Protein AF-A0A699UD21-F1 (afdb_monomer_lite)

Sequence (125 aa):
MKESKSYKTYLGYAPGTIPPKVARKFKKASPSKKDSMLVPADVEPVQKGKRVKRKEKVDVARGKGIDLLFEVALTEEAQMKEVRKKSLRDFYKSHPSGSGSVAEKPPSVEKITPPVTSKGTGDKP

Structure (mmCIF, N/CA/C/O backbone):
data_AF-A0A699UD21-F1
#
_entry.id   AF-A0A699UD21-F1
#
loop_
_atom_site.group_PDB
_atom_site.id
_atom_site.type_symbol
_atom_site.label_atom_id
_atom_site.label_alt_id
_atom_site.label_comp_id
_atom_site.label_asym_id
_atom_site.label_entity_id
_atom_site.label_seq_id
_atom_site.pdbx_PDB_ins_code
_atom_site.Cartn_x
_atom_site.Cartn_y
_atom_site.Cartn_z
_atom_site.occupancy
_atom_site.B_iso_or_equiv
_atom_site.auth_seq_id
_atom_site.auth_comp_id
_atom_site.auth_asym_id
_atom_site.auth_atom_id
_atom_site.pdbx_PDB_model_num
ATOM 1 N N . MET A 1 1 ? 33.208 -22.511 -6.554 1.00 69.81 1 MET A N 1
ATOM 2 C CA . MET A 1 1 ? 32.398 -21.955 -5.435 1.00 69.81 1 MET A CA 1
ATOM 3 C C . MET A 1 1 ? 30.982 -22.534 -5.313 1.00 69.81 1 MET A C 1
ATOM 5 O O . MET A 1 1 ? 30.517 -22.649 -4.188 1.00 69.81 1 MET A O 1
ATOM 9 N N . LYS A 1 2 ? 30.294 -22.927 -6.399 1.00 78.56 2 LYS A N 1
ATOM 10 C CA . LYS A 1 2 ? 28.885 -23.394 -6.369 1.00 78.56 2 LYS A CA 1
ATOM 11 C C . LYS A 1 2 ? 28.651 -24.799 -5.780 1.00 78.56 2 LYS A C 1
ATOM 13 O O . LYS A 1 2 ? 27.515 -25.233 -5.647 1.00 78.56 2 LYS A O 1
ATOM 18 N N . GLU A 1 3 ? 29.705 -25.520 -5.420 1.00 83.44 3 GLU A N 1
ATOM 19 C CA . GLU A 1 3 ? 29.598 -26.887 -4.889 1.00 83.44 3 GLU A CA 1
ATOM 20 C C . GLU A 1 3 ? 29.796 -26.965 -3.376 1.00 83.44 3 GLU A C 1
ATOM 22 O O . GLU A 1 3 ? 29.705 -28.047 -2.795 1.00 83.44 3 GLU A O 1
ATOM 27 N N . SER A 1 4 ? 30.034 -25.826 -2.720 1.00 91.50 4 SER A N 1
ATOM 28 C CA . SER A 1 4 ? 30.174 -25.801 -1.272 1.00 91.50 4 SER A CA 1
ATOM 29 C C . SER A 1 4 ? 28.879 -26.260 -0.597 1.00 91.50 4 SER A C 1
ATOM 31 O O . SER A 1 4 ? 27.761 -25.970 -1.036 1.00 91.50 4 SER A O 1
ATOM 33 N N . LYS A 1 5 ? 29.036 -26.984 0.515 1.00 89.06 5 LYS A N 1
ATOM 34 C CA . LYS A 1 5 ? 27.918 -27.489 1.321 1.00 89.06 5 LYS A CA 1
ATOM 35 C C . LYS A 1 5 ? 26.972 -26.364 1.748 1.00 89.06 5 LYS A C 1
ATOM 37 O O . LYS A 1 5 ? 25.760 -26.528 1.692 1.00 89.06 5 LYS A O 1
ATOM 42 N N . SER A 1 6 ? 27.524 -25.212 2.127 1.00 88.94 6 SER A N 1
ATOM 43 C CA . SER A 1 6 ? 26.750 -24.028 2.506 1.00 88.94 6 SER A CA 1
ATOM 44 C C . SER A 1 6 ? 25.904 -23.481 1.354 1.00 88.94 6 SER A C 1
ATOM 46 O O . SER A 1 6 ? 24.739 -23.156 1.571 1.00 88.94 6 SER A O 1
ATOM 48 N N . TYR A 1 7 ? 26.447 -23.430 0.134 1.00 90.19 7 TYR A N 1
ATOM 49 C CA . TYR A 1 7 ? 25.716 -22.947 -1.038 1.00 90.19 7 TYR A CA 1
ATOM 50 C C . TYR A 1 7 ? 24.555 -23.877 -1.412 1.00 90.19 7 TYR A C 1
ATOM 52 O O . TYR A 1 7 ? 23.443 -23.407 -1.647 1.00 90.19 7 TYR A O 1
ATOM 60 N N . LYS A 1 8 ? 24.767 -25.200 -1.367 1.00 89.38 8 LYS A N 1
ATOM 61 C CA . LYS A 1 8 ? 23.697 -26.186 -1.604 1.00 89.38 8 LYS A CA 1
ATOM 62 C C . LYS A 1 8 ? 22.576 -26.090 -0.559 1.00 89.38 8 LYS A C 1
ATOM 64 O O . LYS A 1 8 ? 21.406 -26.140 -0.924 1.00 89.38 8 LYS A O 1
ATOM 69 N N . THR A 1 9 ? 22.910 -25.881 0.718 1.00 89.00 9 THR A N 1
ATOM 70 C CA . THR A 1 9 ? 21.905 -25.675 1.776 1.00 89.00 9 THR A CA 1
ATOM 71 C C . THR A 1 9 ? 21.105 -24.388 1.572 1.00 89.00 9 THR A C 1
ATOM 73 O O . THR A 1 9 ? 19.892 -24.393 1.756 1.00 89.00 9 THR A O 1
ATOM 76 N N . TYR A 1 10 ? 21.758 -23.294 1.163 1.00 87.44 10 TYR A N 1
ATOM 77 C CA . TYR A 1 10 ? 21.075 -22.032 0.868 1.00 87.44 10 TYR A CA 1
ATOM 78 C C . TYR A 1 10 ? 20.022 -22.193 -0.237 1.00 87.44 10 TYR A C 1
ATOM 80 O O . TYR A 1 10 ? 18.885 -21.756 -0.068 1.00 87.44 10 TYR A O 1
ATOM 88 N N . LEU A 1 11 ? 20.369 -22.891 -1.325 1.00 90.19 11 LEU A N 1
ATOM 89 C CA . LEU A 1 11 ? 19.435 -23.165 -2.420 1.00 90.19 11 LEU A CA 1
ATOM 90 C C . LEU A 1 11 ? 18.224 -23.999 -1.979 1.00 90.19 11 LEU A C 1
ATOM 92 O O . LEU A 1 11 ? 17.137 -23.794 -2.504 1.00 90.19 11 LEU A O 1
ATOM 96 N N . GLY A 1 12 ? 18.382 -24.895 -1.001 1.00 89.62 12 GLY A N 1
ATOM 97 C CA . GLY A 1 12 ? 17.288 -25.724 -0.485 1.00 89.62 12 GLY A CA 1
ATOM 98 C C . GLY A 1 12 ? 16.274 -24.988 0.402 1.00 89.62 12 GLY A C 1
ATOM 99 O O . GLY A 1 12 ? 15.173 -25.509 0.604 1.00 89.62 12 GLY A O 1
ATOM 100 N N . TYR A 1 13 ? 16.592 -23.780 0.893 1.00 85.88 13 TYR A N 1
ATOM 101 C CA . TYR A 1 13 ? 15.646 -22.965 1.668 1.00 85.88 13 TYR A CA 1
ATOM 102 C C . TYR A 1 13 ? 14.554 -22.331 0.801 1.00 85.88 13 TYR A C 1
ATOM 104 O O . TYR A 1 13 ? 13.409 -22.271 1.240 1.00 85.88 13 TYR A O 1
ATOM 112 N N . ALA A 1 14 ? 14.874 -21.893 -0.423 1.00 80.25 14 ALA A N 1
ATOM 113 C CA . ALA A 1 14 ? 13.907 -21.260 -1.327 1.00 80.25 14 ALA A CA 1
ATOM 114 C C . ALA A 1 14 ? 12.706 -22.166 -1.685 1.00 80.25 14 ALA A C 1
ATOM 116 O O . ALA A 1 14 ? 11.574 -21.703 -1.563 1.00 80.25 14 ALA A O 1
ATOM 117 N N . PRO A 1 15 ? 12.897 -23.452 -2.050 1.00 87.56 15 PRO A N 1
ATOM 118 C CA . PRO A 1 15 ? 11.790 -24.379 -2.278 1.00 87.56 15 PRO A CA 1
ATOM 119 C C . PR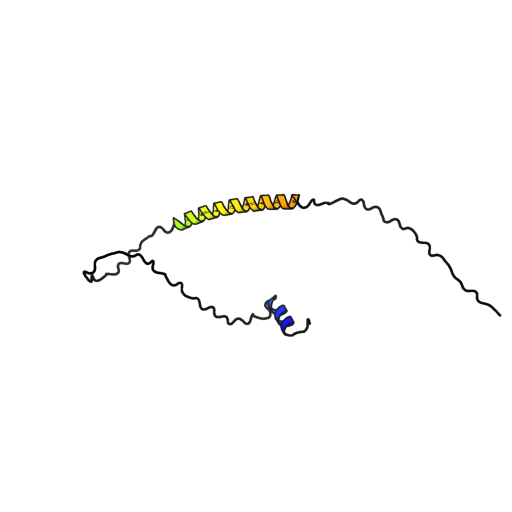O A 1 15 ? 11.235 -24.999 -0.982 1.00 87.56 15 PRO A C 1
ATOM 121 O O . PRO A 1 15 ? 10.367 -25.861 -1.049 1.00 87.56 15 PRO A O 1
ATOM 124 N N . GLY A 1 16 ? 11.755 -24.636 0.200 1.00 78.88 16 GLY A N 1
ATOM 125 C CA . GLY A 1 16 ? 11.317 -25.195 1.486 1.00 78.88 16 GLY A CA 1
ATOM 126 C C . GLY A 1 16 ? 11.726 -26.653 1.738 1.00 78.88 16 GLY A C 1
ATOM 127 O O . GLY A 1 16 ? 11.334 -27.229 2.749 1.00 78.88 16 GLY A O 1
ATOM 128 N N . THR A 1 17 ? 12.537 -27.250 0.856 1.00 81.50 17 THR A N 1
ATOM 129 C CA . THR A 1 17 ? 13.040 -28.634 0.988 1.00 81.50 17 THR A CA 1
ATOM 130 C C . THR A 1 17 ? 13.900 -28.843 2.233 1.00 81.50 17 THR A C 1
ATOM 132 O O . THR A 1 17 ? 13.955 -29.944 2.776 1.00 81.50 17 THR A O 1
ATOM 135 N N . ILE A 1 18 ? 14.565 -27.782 2.696 1.00 81.69 18 ILE A N 1
ATOM 136 C CA . ILE A 1 18 ? 15.361 -27.786 3.917 1.00 81.69 18 ILE A CA 1
ATOM 137 C C . ILE A 1 18 ? 14.642 -26.897 4.932 1.00 81.69 18 ILE A C 1
ATOM 139 O O . ILE A 1 18 ? 14.566 -25.683 4.721 1.00 81.69 18 ILE A O 1
ATOM 143 N N . PRO A 1 19 ? 14.120 -27.450 6.040 1.00 76.44 19 PRO A N 1
ATOM 144 C CA . PRO A 1 19 ? 13.493 -26.633 7.064 1.00 76.44 19 PRO A CA 1
ATOM 145 C C . PRO A 1 19 ? 14.543 -25.698 7.687 1.00 76.44 19 PRO A C 1
ATOM 147 O O . PRO A 1 19 ? 15.648 -26.146 8.022 1.00 76.44 19 PRO A O 1
ATOM 150 N N . PRO A 1 20 ? 14.238 -24.398 7.865 1.00 75.75 20 PRO A N 1
ATOM 151 C CA . PRO A 1 20 ? 15.149 -23.482 8.531 1.00 75.75 20 PRO A CA 1
ATOM 152 C C . PRO A 1 20 ? 15.413 -23.986 9.946 1.00 75.75 20 PRO A C 1
ATOM 154 O O . PRO A 1 20 ? 14.490 -24.275 10.710 1.00 75.75 20 PRO A O 1
ATOM 157 N N . LYS A 1 21 ? 16.695 -24.088 10.307 1.00 73.19 21 LYS A N 1
ATOM 158 C CA . LYS A 1 21 ? 17.131 -24.508 11.642 1.00 73.19 21 LYS A CA 1
ATOM 159 C C . LYS A 1 21 ? 16.859 -23.390 12.650 1.00 73.19 21 LYS A C 1
ATOM 161 O O . LYS A 1 21 ? 17.774 -22.727 13.124 1.00 73.19 21 LYS A O 1
ATOM 166 N N . VAL A 1 22 ? 15.590 -23.146 12.964 1.00 68.94 22 VAL A N 1
ATOM 167 C CA . VAL A 1 22 ? 15.169 -22.132 13.931 1.00 68.94 22 VAL A CA 1
ATOM 168 C C . VAL A 1 22 ? 14.380 -22.773 15.063 1.00 68.94 22 VAL A C 1
ATOM 170 O O . VAL A 1 22 ? 13.158 -22.758 15.107 1.00 68.94 22 VAL A O 1
ATOM 173 N N . ALA A 1 23 ? 15.101 -23.237 16.082 1.00 66.56 23 ALA A N 1
ATOM 174 C CA . ALA A 1 23 ? 14.557 -23.294 17.437 1.00 66.56 23 ALA A CA 1
ATOM 175 C C . ALA A 1 23 ? 14.688 -21.912 18.109 1.00 66.56 23 ALA A C 1
ATOM 177 O O . ALA A 1 23 ? 15.155 -21.801 19.238 1.00 66.56 23 ALA A O 1
ATOM 178 N N . ARG A 1 24 ? 14.313 -20.820 17.424 1.00 68.81 24 ARG A N 1
ATOM 179 C CA . ARG A 1 24 ? 14.303 -19.490 18.048 1.00 68.81 24 ARG A CA 1
ATOM 180 C C . ARG A 1 24 ? 12.988 -19.328 18.797 1.00 68.81 24 ARG A C 1
ATOM 182 O O . ARG A 1 24 ? 11.995 -18.840 18.269 1.00 68.81 24 ARG A O 1
ATOM 189 N N . LYS A 1 25 ? 12.984 -19.780 20.050 1.00 68.94 25 LYS A N 1
ATOM 190 C CA . LYS A 1 25 ? 11.904 -19.523 21.004 1.00 68.94 25 LYS A CA 1
ATOM 191 C C . LYS A 1 25 ? 11.902 -18.018 21.294 1.00 68.94 25 LYS A C 1
ATOM 193 O O . LYS A 1 25 ? 12.641 -17.550 22.154 1.00 68.94 25 LYS A O 1
ATOM 198 N N . PHE A 1 26 ? 11.111 -17.243 20.557 1.00 64.50 26 PHE A N 1
ATOM 199 C CA . PHE A 1 26 ? 10.852 -15.854 20.920 1.00 64.50 26 PHE A CA 1
ATOM 200 C C . PHE A 1 26 ? 10.131 -15.855 22.271 1.00 64.50 26 PHE A C 1
ATOM 202 O O . PHE A 1 26 ? 8.958 -16.217 22.363 1.00 64.50 26 PHE A O 1
ATOM 209 N N . LYS A 1 27 ? 10.844 -15.499 23.342 1.00 73.62 27 LYS A N 1
ATOM 210 C CA . LYS A 1 27 ? 10.211 -15.184 24.620 1.00 73.62 27 LYS A CA 1
ATOM 211 C C . LYS A 1 27 ? 9.405 -13.910 24.394 1.00 73.62 27 LYS A C 1
ATOM 213 O O . LYS A 1 27 ? 9.971 -12.844 24.174 1.00 73.62 27 LYS A O 1
ATOM 218 N N . LYS A 1 28 ? 8.079 -14.032 24.383 1.00 68.56 28 LYS A N 1
ATOM 219 C CA . LYS A 1 28 ? 7.183 -12.877 24.366 1.00 68.56 28 LYS A CA 1
ATOM 220 C C . LYS A 1 28 ? 7.353 -12.182 25.717 1.00 68.56 28 LYS A C 1
ATOM 222 O O . LYS A 1 28 ? 6.928 -12.726 26.732 1.00 68.56 28 LYS A O 1
ATOM 227 N N . ALA A 1 29 ? 8.029 -11.036 25.746 1.00 71.06 29 ALA A N 1
ATOM 228 C CA . ALA A 1 29 ? 7.991 -10.178 26.919 1.00 71.06 29 ALA A CA 1
ATOM 229 C C . ALA A 1 29 ? 6.552 -9.664 27.059 1.00 71.06 29 ALA A C 1
ATOM 231 O O . ALA A 1 29 ? 5.975 -9.139 26.104 1.00 71.06 29 ALA A O 1
ATOM 232 N N . SER A 1 30 ? 5.946 -9.893 28.220 1.00 66.62 30 SER A N 1
ATOM 233 C CA . SER A 1 30 ? 4.634 -9.349 28.559 1.00 66.62 30 SER A CA 1
ATOM 234 C C . SER A 1 30 ? 4.704 -7.819 28.542 1.00 66.62 30 SER A C 1
ATOM 236 O O . SER A 1 30 ? 5.656 -7.276 29.107 1.00 66.62 30 SER A O 1
ATOM 238 N N . PRO A 1 31 ? 3.731 -7.110 27.944 1.00 60.09 31 PRO A N 1
ATOM 239 C CA . PRO A 1 31 ? 3.699 -5.657 28.016 1.00 60.09 31 PRO A CA 1
ATOM 240 C C . PRO A 1 31 ? 3.507 -5.263 29.482 1.00 60.09 31 PRO A C 1
ATOM 242 O O . PRO A 1 31 ? 2.452 -5.510 30.070 1.00 60.09 31 PRO A O 1
ATOM 245 N N . SER A 1 32 ? 4.551 -4.711 30.099 1.00 63.84 32 SER A N 1
ATOM 246 C CA . SER A 1 32 ? 4.440 -4.122 31.424 1.00 63.84 32 SER A CA 1
ATOM 247 C C . SER A 1 32 ? 3.532 -2.901 31.310 1.00 63.84 32 SER A C 1
ATOM 249 O O . SER A 1 32 ? 3.790 -1.973 30.543 1.00 63.84 32 SER A O 1
ATOM 251 N N . LYS A 1 33 ? 2.419 -2.923 32.045 1.00 57.91 33 LYS A N 1
ATOM 252 C CA . LYS A 1 33 ? 1.592 -1.735 32.234 1.00 57.91 33 LYS A CA 1
ATOM 253 C C . LYS A 1 33 ? 2.442 -0.752 33.028 1.00 57.91 33 LYS A C 1
ATOM 255 O O . LYS A 1 33 ? 2.718 -0.994 34.198 1.00 57.91 33 LYS A O 1
ATOM 260 N N . LYS A 1 34 ? 2.917 0.309 32.381 1.00 57.62 34 LYS A N 1
ATOM 261 C CA . LYS A 1 34 ? 3.415 1.470 33.111 1.00 57.62 34 LYS A CA 1
ATOM 262 C C . LYS A 1 34 ? 2.184 2.136 33.709 1.00 57.62 34 LYS A C 1
ATOM 264 O O . LYS A 1 34 ? 1.402 2.735 32.975 1.00 57.62 34 LYS A O 1
ATOM 269 N N . ASP A 1 35 ? 1.991 1.937 35.010 1.00 46.41 35 ASP A N 1
ATOM 270 C CA . ASP A 1 35 ? 1.125 2.788 35.811 1.00 46.41 35 ASP A CA 1
ATOM 271 C C . ASP A 1 35 ? 1.576 4.228 35.581 1.00 46.41 35 ASP A C 1
ATOM 273 O O . ASP A 1 35 ? 2.735 4.590 35.797 1.00 46.41 35 ASP A O 1
ATOM 277 N N . SER A 1 36 ? 0.660 5.031 35.053 1.00 48.56 36 SER A N 1
ATOM 278 C CA . SER A 1 36 ? 0.794 6.474 35.020 1.00 48.56 36 SER A CA 1
ATOM 279 C C . SER A 1 36 ? 1.003 6.947 36.454 1.00 48.56 36 SER A C 1
ATOM 281 O O . SER A 1 36 ? 0.084 6.856 37.269 1.00 48.56 36 SER A O 1
ATOM 283 N N . MET A 1 37 ? 2.199 7.447 36.760 1.00 44.72 37 MET A N 1
ATOM 284 C CA . MET A 1 37 ? 2.411 8.286 37.931 1.00 44.72 37 MET A CA 1
ATOM 285 C C . MET A 1 37 ? 1.554 9.542 37.769 1.00 44.72 37 MET A C 1
ATOM 287 O O . MET A 1 37 ? 1.966 10.516 37.147 1.00 44.72 37 MET A O 1
ATOM 291 N N . LEU A 1 38 ? 0.336 9.493 38.298 1.00 44.06 38 LEU A N 1
ATOM 292 C CA . LEU A 1 38 ? -0.358 10.682 38.751 1.00 44.06 38 LEU A CA 1
ATOM 293 C C . LEU A 1 38 ? 0.036 10.865 40.211 1.00 44.06 38 LEU A C 1
ATOM 295 O O . LEU A 1 38 ? -0.194 9.980 41.029 1.00 44.06 38 LEU A O 1
ATOM 299 N N . VAL A 1 39 ? 0.666 11.997 40.499 1.00 43.72 39 VAL A N 1
ATOM 300 C CA . VAL A 1 39 ? 0.785 12.556 41.845 1.00 43.72 39 VAL A CA 1
ATOM 301 C C . VAL A 1 39 ? -0.595 13.086 42.239 1.00 43.72 39 VAL A C 1
ATOM 303 O O . VAL A 1 39 ? -1.152 13.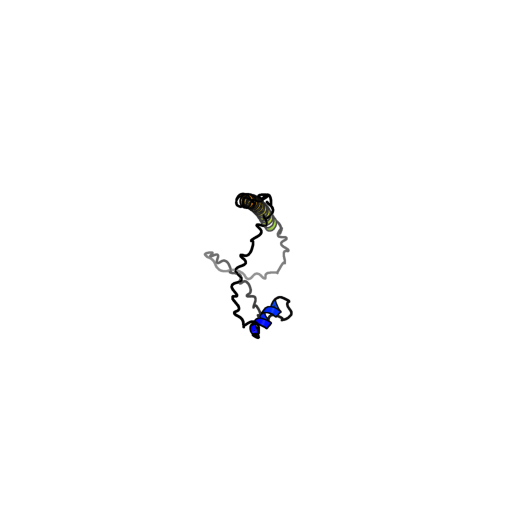892 41.492 1.00 43.72 39 VAL A O 1
ATOM 306 N N . PRO A 1 40 ? -1.129 12.704 43.408 1.00 36.97 40 PRO A N 1
ATOM 307 C CA . PRO A 1 40 ? -1.995 13.597 44.158 1.00 36.97 40 PRO A CA 1
ATOM 308 C C . PRO A 1 40 ? -1.405 13.828 45.548 1.00 36.97 40 PRO A C 1
ATOM 310 O O . PRO A 1 40 ? -1.078 12.894 46.280 1.00 36.97 40 PRO A O 1
ATOM 313 N N . ALA A 1 41 ? -1.263 15.104 45.880 1.00 43.56 41 ALA A N 1
ATOM 314 C CA . ALA A 1 41 ? -1.005 15.554 47.228 1.00 43.56 41 ALA A CA 1
ATOM 315 C C . ALA A 1 41 ? -2.158 15.152 48.168 1.00 43.56 41 ALA A C 1
ATOM 317 O O . ALA A 1 41 ? -3.327 15.325 47.828 1.00 43.56 41 ALA A O 1
ATOM 318 N N . ASP A 1 42 ? -1.740 14.699 49.348 1.00 42.62 42 ASP A N 1
ATOM 319 C CA . ASP A 1 42 ? -2.393 14.784 50.655 1.00 42.62 42 ASP A CA 1
ATOM 320 C C . ASP A 1 42 ? -3.595 13.879 51.020 1.00 42.62 42 ASP A C 1
ATOM 322 O O . ASP A 1 42 ? -4.564 13.710 50.284 1.00 42.62 42 ASP A O 1
ATOM 326 N N . VAL A 1 43 ? -3.513 13.408 52.273 1.00 39.28 43 VAL A N 1
ATOM 327 C CA . VAL A 1 43 ? -4.506 12.749 53.148 1.00 39.28 43 VAL A CA 1
ATOM 328 C C . VAL A 1 43 ? -4.717 11.215 53.048 1.00 39.28 43 VAL A C 1
ATOM 330 O O . VAL A 1 43 ? -5.544 10.691 52.305 1.00 39.28 43 VAL A O 1
ATOM 333 N N . GLU A 1 44 ? -4.019 10.490 53.932 1.00 44.38 44 GLU A N 1
ATOM 334 C CA . GLU A 1 44 ? -4.340 9.144 54.468 1.00 44.38 44 GLU A CA 1
ATOM 335 C C . GLU A 1 44 ? -5.363 9.240 55.650 1.00 44.38 44 GLU A C 1
ATOM 337 O O . GLU A 1 44 ? -5.544 10.334 56.182 1.00 44.38 44 GLU A O 1
ATOM 342 N N . PRO A 1 45 ? -5.898 8.149 56.262 1.00 52.69 45 PRO A N 1
ATOM 343 C CA . PRO A 1 45 ? -6.456 6.892 55.727 1.00 52.69 45 PRO A CA 1
ATOM 344 C C . PRO A 1 45 ? -7.704 6.404 56.530 1.00 52.69 45 PRO A C 1
ATOM 346 O O . PRO A 1 45 ? -7.594 6.167 57.730 1.00 52.69 45 PRO A O 1
ATOM 349 N N . VAL A 1 46 ? -8.887 6.121 55.952 1.00 42.62 46 VAL A N 1
ATOM 350 C CA . VAL A 1 46 ? -9.982 5.502 56.753 1.00 42.62 46 VAL A CA 1
ATOM 351 C C . VAL A 1 46 ? -10.841 4.479 55.986 1.00 42.62 46 VAL A C 1
ATOM 353 O O . VAL A 1 46 ? -11.420 4.755 54.943 1.00 42.62 46 VAL A O 1
ATOM 356 N N . GLN A 1 47 ? -10.965 3.309 56.632 1.00 46.81 47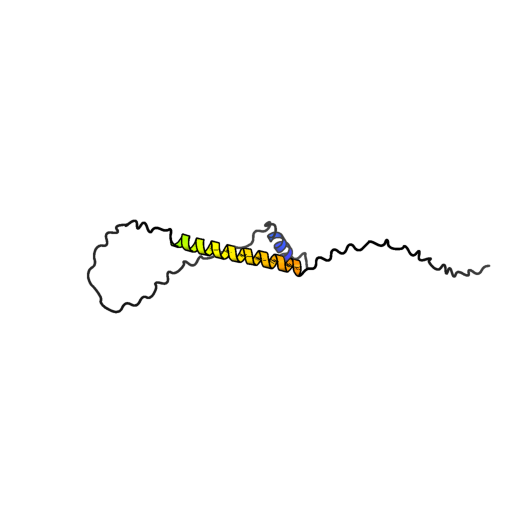 GLN A N 1
ATOM 357 C CA . GLN A 1 47 ? -11.988 2.253 56.539 1.00 46.81 47 GLN A CA 1
ATOM 358 C C . GLN A 1 47 ? -11.897 1.171 55.443 1.00 46.81 47 GLN A C 1
ATOM 360 O O . GLN A 1 47 ? -12.317 1.295 54.294 1.00 46.81 47 GLN A O 1
ATOM 365 N N . LYS A 1 48 ? -11.456 -0.007 55.913 1.00 50.94 48 LYS A N 1
ATOM 366 C CA . LYS A 1 48 ? -11.585 -1.327 55.286 1.00 50.94 48 LYS A CA 1
ATOM 367 C C . LYS A 1 48 ? -13.065 -1.715 55.126 1.00 50.94 48 LYS A C 1
ATOM 369 O O . LYS A 1 48 ? -13.634 -2.388 55.980 1.00 50.94 48 LYS A O 1
ATOM 374 N N . GLY A 1 49 ? -13.682 -1.340 54.010 1.00 47.31 49 GLY A N 1
ATOM 375 C CA . GLY A 1 49 ? -14.958 -1.908 53.571 1.00 47.31 49 GLY A CA 1
ATOM 376 C C . GLY A 1 49 ? -14.741 -3.216 52.804 1.00 47.31 49 GLY A C 1
ATOM 377 O O . GLY A 1 49 ? -13.994 -3.247 51.824 1.00 47.31 49 GLY A O 1
ATOM 378 N N . LYS A 1 50 ? -15.400 -4.308 53.216 1.00 57.34 50 LYS A N 1
ATOM 379 C CA . LYS A 1 50 ? -15.511 -5.550 52.427 1.00 57.34 50 LYS A CA 1
ATOM 380 C C . LYS A 1 50 ? -16.066 -5.212 51.034 1.00 57.34 50 LYS A C 1
ATOM 382 O O . LYS A 1 50 ? -17.263 -4.986 50.877 1.00 57.34 50 LYS A O 1
ATOM 387 N N . ARG A 1 51 ? -15.210 -5.195 50.006 1.00 55.72 51 ARG A N 1
ATOM 388 C CA . ARG A 1 51 ? -15.626 -5.056 48.601 1.00 55.72 51 ARG A CA 1
ATOM 389 C C . ARG A 1 51 ? -16.329 -6.337 48.151 1.00 55.72 51 ARG A C 1
ATOM 391 O O . ARG A 1 51 ? -15.687 -7.297 47.732 1.00 55.72 51 ARG A O 1
ATOM 398 N N . VAL A 1 52 ? -17.660 -6.343 48.208 1.00 56.94 52 VAL A N 1
ATOM 399 C CA . VAL A 1 52 ? -18.475 -7.281 47.428 1.00 56.94 52 VAL A CA 1
ATOM 400 C C . VAL A 1 52 ? -18.200 -6.987 45.956 1.00 56.94 52 VAL A C 1
ATOM 402 O O . VAL A 1 52 ? -18.518 -5.912 45.451 1.00 56.94 52 VAL A O 1
ATOM 405 N N . LYS A 1 53 ? -17.558 -7.936 45.272 1.00 59.97 53 LYS A N 1
ATOM 406 C CA . LYS A 1 53 ? -17.212 -7.861 43.851 1.00 59.97 53 LYS A CA 1
ATOM 407 C C . LYS A 1 53 ? -18.484 -8.003 43.013 1.00 59.97 53 LYS A C 1
ATOM 409 O O . LYS A 1 53 ? -18.741 -9.055 42.436 1.00 59.97 53 LYS A O 1
ATOM 414 N N . ARG A 1 54 ? -19.300 -6.949 42.956 1.00 59.66 54 ARG A N 1
ATOM 415 C CA . ARG A 1 54 ? -20.342 -6.838 41.935 1.00 59.66 54 ARG A CA 1
ATOM 416 C C . ARG A 1 54 ? -19.626 -6.674 40.600 1.00 59.66 54 ARG A C 1
ATOM 418 O O . ARG A 1 54 ? -18.937 -5.684 40.375 1.00 59.66 54 ARG A O 1
ATOM 425 N N . LYS A 1 55 ? -19.727 -7.688 39.738 1.00 62.03 55 LYS A N 1
ATOM 426 C CA . LYS A 1 55 ? -19.386 -7.540 38.324 1.00 62.03 55 LYS A CA 1
ATOM 427 C C . LYS A 1 55 ? -20.503 -6.734 37.682 1.00 62.03 55 LYS A C 1
ATOM 429 O O . LYS A 1 55 ? -21.443 -7.297 37.131 1.00 62.03 55 LYS A O 1
ATOM 434 N N . GLU A 1 56 ? -20.413 -5.421 37.817 1.00 60.19 56 GLU A N 1
ATOM 435 C CA . GLU A 1 56 ? -21.142 -4.522 36.943 1.00 60.19 56 GLU A CA 1
ATOM 436 C C . GLU A 1 56 ? -20.630 -4.780 35.527 1.00 60.19 56 GLU A C 1
ATOM 438 O O . GLU A 1 56 ? -19.437 -4.647 35.234 1.00 60.19 56 GLU A O 1
ATOM 443 N N . LYS A 1 57 ? -21.516 -5.292 34.673 1.00 60.94 57 LYS A N 1
ATOM 444 C CA . LYS A 1 57 ? -21.247 -5.426 33.249 1.00 60.94 57 LYS A CA 1
ATOM 445 C C . LYS A 1 57 ? -21.323 -4.006 32.711 1.00 60.94 57 LYS A C 1
ATOM 447 O O . LYS A 1 57 ? -22.402 -3.545 32.363 1.00 60.94 57 LYS A O 1
ATOM 452 N N . VAL A 1 58 ? -20.203 -3.290 32.746 1.00 55.62 58 VAL A N 1
ATOM 453 C CA . VAL A 1 58 ? -20.116 -2.009 32.056 1.00 55.62 58 VAL A CA 1
ATOM 454 C C . VAL A 1 58 ? -20.207 -2.337 30.573 1.00 55.62 58 VAL A C 1
ATOM 456 O O . VAL A 1 58 ? -19.239 -2.800 29.968 1.00 55.62 58 VAL A O 1
ATOM 459 N N . ASP A 1 59 ? -21.396 -2.149 30.012 1.00 61.97 59 ASP A N 1
ATOM 460 C CA . ASP A 1 59 ? -21.603 -2.058 28.576 1.00 61.97 59 ASP A CA 1
ATOM 461 C C . ASP A 1 59 ? -20.995 -0.727 28.126 1.00 61.97 59 ASP A C 1
ATOM 463 O O . ASP A 1 59 ? -21.663 0.287 27.929 1.00 61.97 59 ASP A O 1
ATOM 467 N N . VAL A 1 60 ? -19.659 -0.681 28.099 1.00 59.03 60 VAL A N 1
ATOM 468 C CA . VAL A 1 60 ? -18.951 0.392 27.417 1.00 59.03 60 VAL A CA 1
ATOM 469 C C . VAL A 1 60 ? -19.335 0.225 25.962 1.00 59.03 60 VAL A C 1
ATOM 471 O O . VAL A 1 60 ? -18.908 -0.744 25.338 1.00 59.03 60 VAL A O 1
ATOM 474 N N . ALA A 1 61 ? -20.122 1.163 25.438 1.00 61.72 61 ALA A N 1
ATOM 475 C CA . ALA A 1 61 ? -20.378 1.329 24.016 1.00 61.72 61 ALA A CA 1
ATOM 476 C C . ALA A 1 61 ? -19.036 1.380 23.258 1.00 61.72 61 ALA A C 1
ATOM 478 O O . ALA A 1 61 ? -18.421 2.429 23.061 1.00 61.72 61 ALA A O 1
ATOM 479 N N . ARG A 1 62 ? -18.551 0.197 22.883 1.00 61.25 62 ARG A N 1
ATOM 480 C CA . ARG A 1 62 ? -17.246 -0.121 22.293 1.00 61.25 62 ARG A CA 1
ATOM 481 C C . ARG A 1 62 ? -17.245 0.221 20.796 1.00 61.25 62 ARG A C 1
ATOM 483 O O . ARG A 1 62 ? -16.844 -0.596 19.981 1.00 61.25 62 ARG A O 1
ATOM 490 N N . GLY A 1 63 ? -17.773 1.385 20.423 1.00 66.44 63 GLY A N 1
ATOM 491 C CA . GLY A 1 63 ? -17.942 1.788 19.018 1.00 66.44 63 GLY A CA 1
ATOM 492 C C . GLY A 1 63 ? -17.056 2.965 18.625 1.00 66.44 63 GLY A C 1
ATOM 493 O O . GLY A 1 63 ? -16.282 2.884 17.680 1.00 66.44 63 GLY A O 1
ATOM 494 N N . LYS A 1 64 ? -17.057 4.016 19.451 1.00 75.81 64 LYS A N 1
ATOM 495 C CA . LYS A 1 64 ? -16.563 5.348 19.058 1.00 75.81 64 LYS A CA 1
ATOM 496 C C . LYS A 1 64 ? -15.090 5.395 18.642 1.00 75.81 64 LYS A C 1
ATOM 498 O O . LYS A 1 64 ? -14.717 6.169 17.772 1.00 75.81 64 LYS A O 1
ATOM 503 N N . GLY A 1 65 ? -14.238 4.580 19.265 1.00 78.00 65 GLY A N 1
ATOM 504 C CA . GLY A 1 65 ? -12.813 4.542 18.918 1.00 78.00 65 GLY A CA 1
ATOM 505 C C . GLY A 1 65 ? -12.537 3.905 17.555 1.00 78.00 65 GLY A C 1
ATOM 506 O O . GLY A 1 65 ? -11.558 4.256 16.910 1.00 78.00 65 GLY A O 1
ATOM 507 N N . ILE A 1 66 ? -13.393 2.979 17.115 1.00 83.88 66 ILE A N 1
ATOM 508 C CA . ILE A 1 66 ? -13.247 2.292 15.827 1.00 83.88 66 ILE A CA 1
ATOM 509 C C . ILE A 1 66 ? -13.753 3.203 14.706 1.00 83.88 66 ILE A C 1
ATOM 511 O O . ILE A 1 66 ? -13.104 3.290 13.670 1.00 83.88 66 ILE A O 1
ATOM 515 N N . ASP A 1 67 ? -14.839 3.938 14.952 1.00 84.94 67 ASP A N 1
ATOM 516 C CA . ASP A 1 67 ? -15.413 4.885 13.991 1.00 84.94 67 ASP A CA 1
ATOM 517 C C . ASP A 1 67 ? -14.415 6.001 13.635 1.00 84.94 67 ASP A C 1
ATOM 519 O O . ASP A 1 67 ? -14.175 6.270 12.461 1.00 84.94 67 ASP A O 1
ATOM 523 N N . LEU A 1 68 ? -13.736 6.576 14.638 1.00 89.25 68 LEU A N 1
ATOM 524 C CA . LEU A 1 68 ? -12.696 7.589 14.412 1.00 89.25 68 LEU A CA 1
ATOM 525 C C . LEU A 1 68 ? -11.490 7.034 13.635 1.00 89.25 68 LEU A C 1
ATOM 527 O O . LEU A 1 68 ? -10.939 7.717 12.776 1.00 89.25 68 LEU A O 1
ATOM 531 N N . LEU A 1 69 ? -11.074 5.791 13.909 1.00 90.88 69 LEU A N 1
ATOM 532 C CA . LEU A 1 69 ? -9.996 5.140 13.152 1.00 90.88 69 LEU A CA 1
ATOM 533 C C . LEU A 1 69 ? -10.411 4.854 11.704 1.00 90.88 69 LEU A C 1
ATOM 535 O O . LEU A 1 69 ? -9.579 4.941 10.803 1.00 90.88 69 LEU A O 1
ATOM 539 N N . PHE A 1 70 ? -11.684 4.528 11.478 1.00 89.88 70 PHE A N 1
ATOM 540 C CA . PHE A 1 70 ? -12.230 4.276 10.151 1.00 89.88 70 PHE A CA 1
ATOM 541 C C . PHE A 1 70 ? -12.281 5.555 9.304 1.00 89.88 70 PHE A C 1
ATOM 543 O O . PHE A 1 70 ? -11.837 5.531 8.158 1.00 89.88 70 PHE A O 1
ATOM 550 N N . GLU A 1 71 ? -12.718 6.689 9.862 1.00 89.12 71 GLU A N 1
ATOM 551 C CA . GLU A 1 71 ? -12.687 7.976 9.147 1.00 89.12 71 GLU A CA 1
ATOM 552 C C . GLU A 1 71 ? -11.261 8.411 8.770 1.00 89.12 71 GLU A C 1
ATOM 554 O O . GLU A 1 71 ? -11.015 8.865 7.647 1.00 89.12 71 GLU A O 1
ATOM 559 N N . VAL A 1 72 ? -10.291 8.217 9.669 1.00 93.19 72 VAL A N 1
ATOM 560 C CA . VAL A 1 72 ? -8.876 8.506 9.378 1.00 93.19 72 VAL A CA 1
ATOM 561 C C . VAL A 1 72 ? -8.344 7.586 8.273 1.00 93.19 72 VAL A C 1
ATOM 563 O O . VAL A 1 72 ? -7.700 8.059 7.339 1.00 93.19 72 VAL A O 1
ATOM 566 N N . ALA A 1 73 ? -8.667 6.291 8.315 1.00 92.06 73 ALA A N 1
ATOM 567 C CA . ALA A 1 73 ? -8.229 5.342 7.292 1.00 92.06 73 ALA A CA 1
ATOM 568 C C . ALA A 1 73 ? -8.797 5.669 5.897 1.00 92.06 73 ALA A C 1
ATOM 570 O O . ALA A 1 73 ? -8.066 5.617 4.906 1.00 92.06 73 ALA A O 1
ATOM 571 N N . LEU A 1 74 ? -10.076 6.056 5.809 1.00 91.75 74 LEU A N 1
ATOM 572 C CA . LEU A 1 74 ? -10.714 6.431 4.541 1.00 91.75 74 LEU A CA 1
ATOM 573 C C . LEU A 1 74 ? -10.077 7.675 3.908 1.00 91.75 74 LEU A C 1
ATOM 575 O O . LEU A 1 74 ? -9.916 7.746 2.686 1.00 91.75 74 LEU A O 1
ATOM 579 N N . THR A 1 75 ? -9.708 8.660 4.729 1.00 92.81 75 THR A N 1
ATOM 580 C CA . THR A 1 75 ? -9.091 9.901 4.242 1.00 92.81 75 THR A CA 1
ATOM 581 C C . THR A 1 75 ? -7.642 9.686 3.799 1.00 92.81 75 THR A C 1
ATOM 583 O O . THR A 1 75 ? -7.252 10.181 2.738 1.00 92.81 75 THR A O 1
ATOM 586 N N . GLU A 1 76 ? -6.862 8.890 4.534 1.00 89.50 76 GLU A N 1
ATOM 587 C CA . GLU A 1 76 ? -5.492 8.520 4.159 1.00 89.50 76 GLU A CA 1
ATOM 588 C C . GLU A 1 76 ? -5.453 7.714 2.846 1.00 89.50 76 GLU A C 1
ATOM 590 O O . GLU A 1 76 ? -4.646 8.000 1.954 1.00 89.50 76 GLU A O 1
ATOM 595 N N . GLU A 1 77 ? -6.364 6.750 2.667 1.00 90.56 77 GLU A N 1
ATOM 596 C CA . GLU A 1 77 ? -6.433 5.946 1.442 1.00 90.56 77 GLU A CA 1
ATOM 597 C C . GLU A 1 77 ? -6.723 6.809 0.203 1.00 90.56 77 GLU A C 1
ATOM 599 O O . GLU A 1 77 ? -6.083 6.639 -0.845 1.00 90.56 77 GLU A O 1
ATOM 604 N N . ALA A 1 78 ? -7.650 7.767 0.317 1.00 93.50 78 ALA A N 1
ATOM 605 C CA . ALA A 1 78 ? -7.998 8.678 -0.770 1.00 93.50 78 ALA A CA 1
ATOM 606 C C . ALA A 1 78 ? -6.794 9.528 -1.211 1.00 93.50 78 ALA A C 1
ATOM 608 O O . ALA A 1 78 ? -6.490 9.587 -2.410 1.00 93.50 78 ALA A O 1
ATOM 609 N N . GLN A 1 79 ? -6.059 10.106 -0.253 1.00 94.56 79 GLN A N 1
ATOM 610 C CA . GLN A 1 79 ? -4.850 10.887 -0.536 1.00 94.56 79 GLN A CA 1
ATOM 611 C C . GLN A 1 79 ? -3.775 10.031 -1.214 1.00 94.56 79 GLN A C 1
ATOM 613 O O . GLN A 1 79 ? -3.215 10.411 -2.245 1.00 94.56 79 GLN A O 1
ATOM 618 N N . MET A 1 80 ? -3.522 8.828 -0.694 1.00 92.31 80 MET A N 1
ATOM 619 C CA . MET A 1 80 ? -2.522 7.916 -1.254 1.00 92.31 80 MET A CA 1
ATOM 620 C C . MET A 1 80 ? -2.878 7.461 -2.674 1.00 92.31 80 MET A C 1
ATOM 622 O O . MET A 1 80 ? -2.000 7.330 -3.533 1.00 92.31 80 MET A O 1
ATOM 626 N N . LYS A 1 81 ? -4.165 7.250 -2.965 1.00 94.94 81 LYS A N 1
ATOM 627 C CA . LYS A 1 81 ? -4.651 6.888 -4.304 1.00 94.94 81 LYS A CA 1
ATOM 628 C C . LYS A 1 81 ? -4.438 8.015 -5.309 1.00 94.94 81 LYS A C 1
ATOM 630 O O . LYS A 1 81 ? -4.027 7.750 -6.442 1.00 94.94 81 LYS A O 1
ATOM 635 N N . GLU A 1 82 ? -4.679 9.258 -4.910 1.00 94.44 82 GLU A N 1
ATOM 636 C CA . GLU A 1 82 ? -4.407 10.422 -5.751 1.00 94.44 82 GLU A CA 1
ATOM 637 C C . GLU A 1 82 ? -2.903 10.585 -6.010 1.00 94.44 82 GLU A C 1
ATOM 639 O O . GLU A 1 82 ? -2.487 10.743 -7.163 1.00 94.44 82 GLU A O 1
ATOM 644 N N . VAL A 1 83 ? -2.077 10.438 -4.966 1.00 96.12 83 VAL A N 1
ATOM 645 C CA . VAL A 1 83 ? -0.612 10.507 -5.064 1.00 96.12 83 VAL A CA 1
ATOM 646 C C . VAL A 1 83 ? -0.048 9.444 -6.012 1.00 96.12 83 VAL A C 1
ATOM 648 O O . VAL A 1 83 ? 0.816 9.739 -6.839 1.00 96.12 83 VAL A O 1
ATOM 651 N N . ARG A 1 84 ? -0.570 8.215 -5.959 1.00 95.62 84 ARG A N 1
ATOM 652 C CA . ARG A 1 84 ? -0.174 7.144 -6.886 1.00 95.62 84 ARG A CA 1
ATOM 653 C C . ARG A 1 84 ? -0.586 7.447 -8.326 1.00 95.62 84 ARG A C 1
ATOM 655 O O . ARG A 1 84 ? 0.213 7.251 -9.236 1.00 95.62 84 ARG A O 1
ATOM 662 N N . LYS A 1 85 ? -1.802 7.961 -8.553 1.00 95.38 85 LYS A N 1
ATOM 663 C CA . LYS A 1 85 ? -2.284 8.317 -9.901 1.00 95.38 85 LYS A CA 1
ATOM 664 C C . LYS A 1 85 ? -1.475 9.449 -10.534 1.00 95.38 85 LYS A C 1
ATOM 666 O O . LYS A 1 85 ? -1.179 9.375 -11.724 1.00 95.38 85 LYS A O 1
ATOM 671 N N . LYS A 1 86 ? -1.125 10.496 -9.774 1.00 95.31 86 LYS A N 1
ATOM 672 C CA . LYS A 1 86 ? -0.261 11.575 -10.288 1.00 95.31 86 LYS A CA 1
ATOM 673 C C . LYS A 1 86 ? 1.139 11.049 -10.614 1.00 95.31 86 LYS A C 1
ATOM 675 O O . LYS A 1 86 ? 1.574 11.214 -11.745 1.00 95.31 86 LYS A O 1
ATOM 680 N N . SER A 1 87 ? 1.743 10.285 -9.702 1.00 93.50 87 SER A N 1
ATOM 681 C CA . SER A 1 87 ? 3.076 9.703 -9.893 1.00 93.50 87 SER A CA 1
ATOM 682 C C . SER A 1 87 ? 3.144 8.787 -11.116 1.00 93.50 87 SER A C 1
ATOM 684 O O . SER A 1 87 ? 4.094 8.871 -11.887 1.00 93.50 87 SER A O 1
ATOM 686 N N . LEU A 1 88 ? 2.117 7.962 -11.342 1.00 93.88 88 LEU A N 1
ATOM 687 C CA . LEU A 1 88 ? 2.052 7.097 -12.518 1.00 93.88 88 LEU A CA 1
ATOM 688 C C . LEU A 1 88 ? 2.010 7.909 -13.821 1.00 93.88 88 LEU A C 1
ATOM 690 O O . LEU A 1 88 ? 2.714 7.588 -14.773 1.00 93.88 88 LEU A O 1
ATOM 694 N N . ARG A 1 89 ? 1.210 8.980 -13.869 1.00 91.19 89 ARG A N 1
AT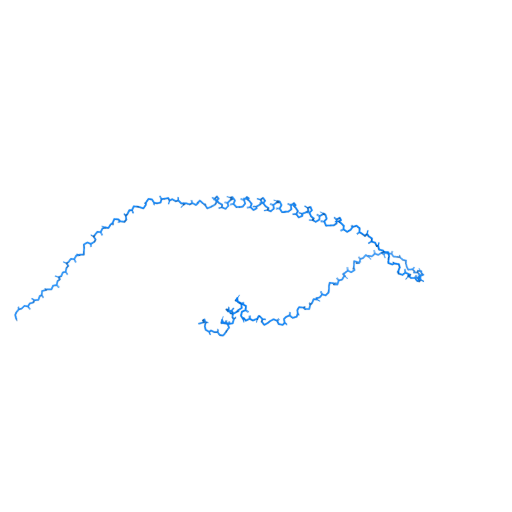OM 695 C CA . ARG A 1 89 ? 1.156 9.867 -15.042 1.00 91.19 89 ARG A CA 1
ATOM 696 C C . ARG A 1 89 ? 2.492 10.556 -15.296 1.00 91.19 89 ARG A C 1
ATOM 698 O O . ARG A 1 89 ? 2.886 10.677 -16.451 1.00 91.19 89 ARG A O 1
ATOM 705 N N . ASP A 1 90 ? 3.177 10.985 -14.243 1.00 90.50 90 ASP A N 1
ATOM 706 C CA . ASP A 1 90 ? 4.481 11.636 -14.360 1.00 90.50 90 ASP A CA 1
ATOM 707 C C . ASP A 1 90 ? 5.549 10.654 -14.863 1.00 90.50 90 ASP A C 1
ATOM 709 O O . ASP A 1 90 ? 6.323 11.003 -15.750 1.00 90.50 90 ASP A O 1
ATOM 713 N N . PHE A 1 91 ? 5.513 9.399 -14.402 1.00 90.56 91 PHE A N 1
ATOM 714 C CA . PHE A 1 91 ? 6.369 8.319 -14.905 1.00 90.56 91 PHE A CA 1
ATOM 715 C C . PHE A 1 91 ? 6.186 8.072 -16.413 1.00 90.56 91 PHE A C 1
ATOM 717 O O . PHE A 1 91 ? 7.157 7.941 -17.156 1.00 90.56 91 PHE A O 1
ATOM 724 N N . TYR A 1 92 ? 4.943 8.064 -16.903 1.00 84.06 92 TYR A N 1
ATOM 725 C CA . TYR A 1 92 ? 4.681 7.921 -18.341 1.00 84.06 92 TYR A CA 1
ATOM 726 C C . TYR A 1 92 ? 5.125 9.133 -19.172 1.00 84.06 92 TYR A C 1
ATOM 728 O O . TYR A 1 92 ? 5.386 8.982 -20.361 1.00 84.06 92 TYR A O 1
ATOM 736 N N . LYS A 1 93 ? 5.232 10.327 -18.576 1.00 86.00 93 LYS A N 1
ATOM 737 C CA . LYS A 1 93 ? 5.777 11.517 -19.251 1.00 86.00 93 LYS A CA 1
ATOM 738 C C . LYS A 1 93 ? 7.304 11.545 -19.243 1.00 86.00 93 LYS A C 1
ATOM 740 O O . LYS A 1 93 ? 7.899 12.031 -20.199 1.00 86.00 93 LYS A O 1
ATOM 745 N N . SER A 1 94 ? 7.940 11.051 -18.178 1.00 86.25 94 SER A N 1
ATOM 746 C CA . SER A 1 94 ? 9.403 11.052 -18.046 1.00 86.25 94 SER A CA 1
ATOM 747 C C . SER A 1 94 ? 10.087 10.073 -18.993 1.00 86.25 94 SER A C 1
ATOM 749 O O . SER A 1 94 ? 11.248 10.265 -19.343 1.00 86.25 94 SER A O 1
ATOM 751 N N . HIS A 1 95 ? 9.376 9.032 -19.417 1.00 80.94 95 HIS A N 1
ATOM 752 C CA . HIS A 1 95 ? 9.831 8.125 -20.456 1.00 80.94 95 HIS A CA 1
ATOM 753 C C . HIS A 1 95 ? 9.089 8.454 -21.751 1.00 80.94 95 HIS A C 1
ATOM 755 O O . HIS A 1 95 ? 8.008 7.901 -21.965 1.00 80.94 95 HIS A O 1
ATOM 761 N N . PRO A 1 96 ? 9.633 9.318 -22.635 1.00 72.94 96 PRO A N 1
ATOM 762 C CA . PRO A 1 96 ? 9.153 9.367 -24.005 1.00 72.94 96 PRO A CA 1
ATOM 763 C C . PRO A 1 96 ? 9.360 7.963 -24.569 1.00 72.94 96 PRO A C 1
ATOM 765 O O . PRO A 1 96 ? 10.486 7.550 -24.844 1.00 72.94 96 PRO A O 1
ATOM 768 N N . SER A 1 97 ? 8.282 7.181 -24.631 1.00 71.12 97 SER A N 1
ATOM 769 C CA . SER A 1 97 ? 8.309 5.840 -25.194 1.00 71.12 97 SER A CA 1
ATOM 770 C C . SER A 1 97 ? 8.501 6.014 -26.695 1.00 71.12 97 SER A C 1
ATOM 772 O O . SER A 1 97 ? 7.552 6.150 -27.463 1.00 71.12 97 SER A O 1
ATOM 774 N N . GLY A 1 98 ? 9.767 6.147 -27.087 1.00 63.38 98 GLY A N 1
ATOM 775 C CA . GLY A 1 98 ? 10.218 6.309 -28.455 1.00 63.38 98 GLY A CA 1
ATOM 776 C C . GLY A 1 98 ? 10.072 4.993 -29.196 1.00 63.38 98 GLY A C 1
ATOM 777 O O . GLY A 1 98 ? 11.061 4.342 -29.509 1.00 63.38 98 GLY A O 1
ATOM 778 N N . SER A 1 99 ? 8.835 4.591 -29.475 1.00 65.06 99 SER A N 1
ATOM 779 C CA . SER A 1 99 ? 8.559 3.623 -30.528 1.00 65.06 99 SER A CA 1
ATOM 780 C C . SER A 1 99 ? 8.597 4.378 -31.854 1.00 65.06 99 SER A C 1
ATOM 782 O O . SER A 1 99 ? 7.578 4.756 -32.424 1.00 65.06 99 SER A O 1
ATOM 784 N N . GLY A 1 100 ? 9.811 4.695 -32.302 1.00 57.16 100 GLY A N 1
ATOM 785 C CA . GLY A 1 100 ? 10.034 5.082 -33.685 1.00 57.16 100 GLY A CA 1
ATOM 786 C C . GLY A 1 100 ? 9.939 3.823 -34.530 1.00 57.16 100 GLY A C 1
ATOM 787 O O . GLY A 1 100 ? 10.738 2.905 -34.350 1.00 57.16 100 GLY A O 1
ATOM 788 N N . SER A 1 101 ? 8.974 3.763 -35.446 1.00 58.88 101 SER A N 1
ATOM 789 C CA . SER A 1 101 ? 9.025 2.817 -36.555 1.00 58.88 101 SER A CA 1
ATOM 790 C C . SER A 1 101 ? 10.255 3.168 -37.392 1.00 58.88 101 SER A C 1
ATOM 792 O O . SER A 1 101 ? 10.199 4.025 -38.276 1.00 58.88 101 SER A O 1
ATOM 794 N N . VAL A 1 102 ? 11.395 2.558 -37.078 1.00 54.78 102 VAL A N 1
ATOM 795 C CA . VAL A 1 102 ? 12.524 2.534 -38.001 1.00 54.78 102 VAL A CA 1
ATOM 796 C C . VAL A 1 102 ? 12.013 1.752 -39.198 1.00 54.78 102 VAL A C 1
ATOM 798 O O . VAL A 1 102 ? 11.803 0.546 -39.102 1.00 54.78 102 VAL A O 1
ATOM 801 N N . ALA A 1 103 ? 11.726 2.454 -40.295 1.00 57.50 103 ALA A N 1
ATOM 802 C CA . ALA A 1 103 ? 11.549 1.818 -41.584 1.00 57.50 103 ALA A CA 1
ATOM 803 C C . ALA A 1 103 ? 12.790 0.948 -41.803 1.00 57.50 103 ALA A C 1
ATOM 805 O O . ALA A 1 103 ? 13.901 1.463 -41.947 1.00 57.50 103 ALA A O 1
ATOM 806 N N . GLU A 1 104 ? 12.597 -0.364 -41.717 1.00 60.16 104 GLU A N 1
ATOM 807 C CA . GLU A 1 104 ? 13.613 -1.373 -41.948 1.00 60.16 104 GLU A CA 1
ATOM 808 C C . GLU A 1 104 ? 14.033 -1.245 -43.413 1.00 60.16 104 GLU A C 1
ATOM 810 O O . GLU A 1 104 ? 13.424 -1.805 -44.323 1.00 60.16 104 GLU A O 1
ATOM 815 N N . LYS A 1 105 ? 15.042 -0.411 -43.671 1.00 66.75 105 LYS A N 1
ATOM 816 C CA . LYS A 1 105 ? 15.728 -0.444 -44.953 1.00 66.75 105 LYS A CA 1
ATOM 817 C C . LYS A 1 105 ? 16.414 -1.810 -45.011 1.00 66.75 105 LYS A C 1
ATOM 819 O O . LYS A 1 105 ? 17.201 -2.103 -44.107 1.00 66.75 105 LYS A O 1
ATOM 824 N N . PRO A 1 106 ? 16.130 -2.646 -46.024 1.00 60.44 106 PRO A N 1
ATOM 825 C CA . PRO A 1 106 ? 16.750 -3.956 -46.118 1.00 60.44 106 PRO A CA 1
ATOM 826 C C . PRO A 1 106 ? 18.273 -3.780 -46.163 1.00 60.44 106 PRO A C 1
ATOM 828 O O . PRO A 1 106 ? 18.750 -2.858 -46.839 1.00 60.44 106 PRO A O 1
ATOM 831 N N . PRO A 1 107 ? 19.048 -4.618 -45.453 1.00 55.72 107 PRO A N 1
ATOM 832 C CA . PRO A 1 107 ? 20.498 -4.562 -45.525 1.00 55.72 107 PRO A CA 1
ATOM 833 C C . PRO A 1 107 ? 20.905 -4.804 -46.980 1.00 55.72 107 PRO A C 1
ATOM 835 O O . PRO A 1 107 ? 20.667 -5.875 -47.540 1.00 55.72 107 PRO A O 1
ATOM 838 N N . SER A 1 108 ? 21.476 -3.784 -47.623 1.00 60.28 108 SER A N 1
ATOM 839 C CA . SER A 1 108 ? 22.054 -3.940 -48.949 1.00 60.28 108 SER A CA 1
ATOM 840 C C . SER A 1 108 ? 23.222 -4.909 -48.834 1.00 60.28 108 SER A C 1
ATOM 842 O O . SER A 1 108 ? 24.232 -4.606 -48.201 1.00 60.28 108 SER A O 1
ATOM 844 N N . VAL A 1 109 ? 23.066 -6.088 -49.429 1.00 56.91 109 VAL A N 1
ATOM 845 C CA . VAL A 1 109 ? 24.139 -7.063 -49.603 1.00 56.91 109 VAL A CA 1
ATOM 846 C C . VAL A 1 109 ? 25.140 -6.469 -50.594 1.00 56.91 109 VAL A C 1
ATOM 848 O O . VAL A 1 109 ? 25.039 -6.680 -51.802 1.00 56.91 109 VAL A O 1
ATOM 851 N N . GLU A 1 110 ? 26.102 -5.695 -50.100 1.00 59.41 110 GLU A N 1
ATOM 852 C CA . GLU A 1 110 ? 27.315 -5.415 -50.860 1.00 59.41 110 GLU A CA 1
ATOM 853 C C . GLU A 1 110 ? 28.086 -6.733 -50.969 1.00 59.41 110 GLU A C 1
ATOM 855 O O . GLU A 1 110 ? 28.666 -7.233 -50.005 1.00 59.41 110 GLU A O 1
ATOM 860 N N . LYS A 1 111 ? 28.020 -7.350 -52.154 1.00 60.44 111 LYS A N 1
ATOM 861 C CA . LYS A 1 111 ? 28.865 -8.485 -52.530 1.00 60.44 111 LYS A CA 1
ATOM 862 C C . LYS A 1 111 ? 30.322 -8.039 -52.440 1.00 60.44 111 LYS A C 1
ATOM 864 O O . LYS A 1 111 ? 30.851 -7.433 -53.367 1.00 60.44 111 LYS A O 1
ATOM 869 N N . ILE A 1 112 ? 30.970 -8.362 -51.328 1.00 57.59 112 ILE A N 1
ATOM 870 C CA . ILE A 1 112 ? 32.420 -8.276 -51.202 1.00 57.59 112 ILE A CA 1
ATOM 871 C C . ILE A 1 112 ? 32.997 -9.357 -52.121 1.00 57.59 112 ILE A C 1
ATOM 873 O O . ILE A 1 112 ? 32.978 -10.543 -51.798 1.00 57.59 112 ILE A O 1
ATOM 877 N N . THR A 1 113 ? 33.467 -8.952 -53.299 1.00 66.88 113 THR A N 1
ATOM 878 C CA . THR A 1 113 ? 34.315 -9.781 -54.160 1.00 66.88 113 THR A CA 1
ATOM 879 C C . THR A 1 113 ? 35.633 -10.029 -53.421 1.00 66.88 113 THR A C 1
ATOM 881 O O . THR A 1 113 ? 36.339 -9.057 -53.145 1.00 66.88 113 THR A O 1
ATOM 884 N N . PRO A 1 114 ? 36.014 -11.272 -53.076 1.00 56.62 114 PRO A N 1
ATOM 885 C CA . PRO A 1 114 ? 37.339 -11.504 -52.525 1.00 56.62 114 PRO A CA 1
ATOM 886 C C . PRO A 1 114 ? 38.392 -11.323 -53.636 1.00 56.62 114 PRO A C 1
ATOM 888 O O . PRO A 1 114 ? 38.210 -11.847 -54.740 1.00 56.62 114 PRO A O 1
ATOM 891 N N . PRO A 1 115 ? 39.496 -10.597 -53.384 1.00 53.91 115 PRO A N 1
ATOM 892 C CA . PRO A 1 115 ? 40.584 -10.476 -54.343 1.00 53.91 115 PRO A CA 1
ATOM 893 C C . PRO A 1 115 ? 41.273 -11.836 -54.504 1.00 53.91 115 PRO A C 1
ATOM 895 O O . PRO A 1 115 ? 41.844 -12.382 -53.560 1.00 53.91 115 PRO A O 1
ATOM 898 N N . VAL A 1 116 ? 41.216 -12.397 -55.712 1.00 51.06 116 VAL A N 1
ATOM 899 C CA . VAL A 1 116 ? 41.942 -13.621 -56.059 1.00 51.06 116 VAL A CA 1
ATOM 900 C C . VAL A 1 116 ? 43.402 -13.252 -56.307 1.00 51.06 116 VAL A C 1
ATOM 902 O O . VAL A 1 116 ? 43.795 -12.929 -57.424 1.00 51.06 116 VAL A O 1
ATOM 905 N N . THR A 1 117 ? 44.219 -13.305 -55.259 1.00 55.41 117 THR A N 1
ATOM 906 C CA . THR A 1 117 ? 45.680 -13.245 -55.391 1.00 55.41 117 THR A CA 1
ATOM 907 C C . THR A 1 117 ? 46.248 -14.638 -55.144 1.00 55.41 117 THR A C 1
ATOM 909 O O . THR A 1 117 ? 46.847 -14.906 -54.106 1.00 55.41 117 THR A O 1
ATOM 912 N N . SER A 1 118 ? 46.053 -15.564 -56.086 1.00 58.81 118 SER A N 1
ATOM 913 C CA . SER A 1 118 ? 46.786 -16.833 -56.076 1.00 58.81 118 SER A CA 1
ATOM 914 C C . SER A 1 118 ? 48.192 -16.592 -56.635 1.00 58.81 118 SER A C 1
ATOM 916 O O . SER A 1 118 ? 48.396 -16.543 -57.848 1.00 58.81 118 SER A O 1
ATOM 918 N N . LYS A 1 119 ? 49.174 -16.397 -55.752 1.00 53.44 119 LYS A N 1
ATOM 919 C CA . LYS A 1 119 ? 50.599 -16.457 -56.101 1.00 53.44 119 LYS A CA 1
ATOM 920 C C . LYS A 1 119 ? 51.072 -17.895 -55.908 1.00 53.44 119 LYS A C 1
ATOM 922 O O . LYS A 1 119 ? 51.163 -18.368 -54.783 1.00 53.44 119 LYS A O 1
ATOM 927 N N . GLY A 1 120 ? 51.356 -18.572 -57.012 1.00 53.44 120 GLY A N 1
ATOM 928 C CA . GLY A 1 120 ? 51.946 -19.905 -57.029 1.00 53.44 120 GLY A CA 1
ATOM 929 C C . GLY A 1 120 ? 52.661 -20.123 -58.353 1.00 53.44 120 GLY A C 1
ATOM 930 O O . GLY A 1 120 ? 52.088 -20.689 -59.276 1.00 53.44 120 GLY A O 1
ATOM 931 N N . THR A 1 121 ? 53.889 -19.615 -58.461 1.00 52.22 121 THR A N 1
ATOM 932 C CA . THR A 1 121 ? 54.820 -19.999 -59.526 1.00 52.22 121 THR A CA 1
ATOM 933 C C . THR A 1 121 ? 55.424 -21.336 -59.114 1.00 52.22 121 THR A C 1
ATOM 935 O O . THR A 1 121 ? 56.201 -21.390 -58.165 1.00 52.22 121 THR A O 1
ATOM 938 N N . GLY A 1 122 ? 54.998 -22.416 -59.763 1.00 55.09 122 GLY A N 1
ATOM 939 C CA . GLY A 1 122 ? 55.657 -23.714 -59.682 1.00 55.09 122 GLY A CA 1
ATOM 940 C C . GLY A 1 122 ? 56.554 -23.881 -60.900 1.00 55.09 122 GLY A C 1
ATOM 94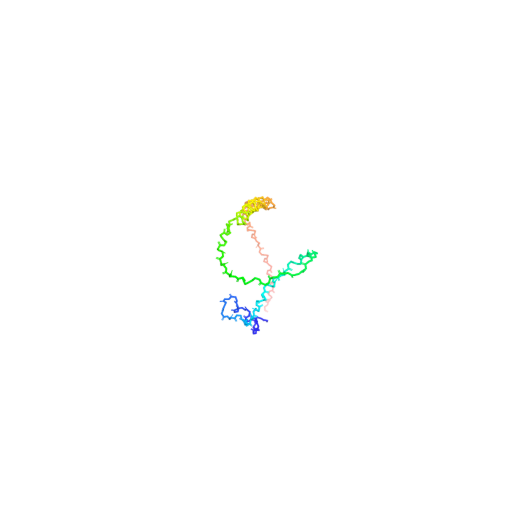1 O O . GLY A 1 122 ? 56.043 -23.988 -62.014 1.00 55.09 122 GLY A O 1
ATOM 942 N N . ASP A 1 123 ? 57.865 -23.882 -60.683 1.00 53.88 123 ASP A N 1
ATOM 943 C C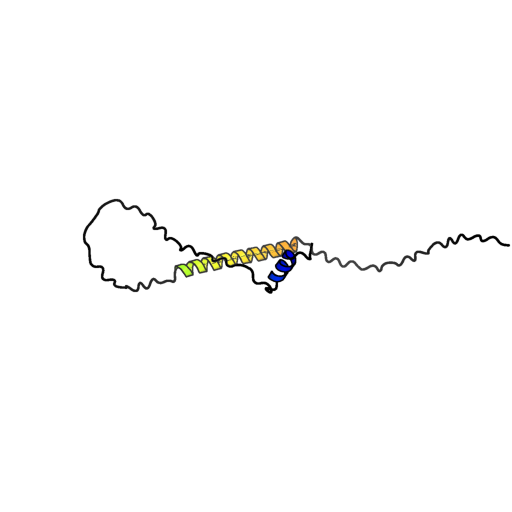A . ASP A 1 123 ? 58.850 -24.250 -61.695 1.00 53.88 123 ASP A CA 1
ATOM 944 C C . ASP A 1 123 ? 58.824 -25.771 -61.944 1.00 53.88 123 ASP A C 1
ATOM 946 O O . ASP A 1 123 ? 58.752 -26.581 -61.018 1.00 53.88 123 ASP A O 1
ATOM 950 N N . LYS A 1 124 ? 58.877 -26.135 -63.227 1.00 47.22 124 LYS A N 1
ATOM 951 C CA . LYS A 1 124 ? 59.281 -27.442 -63.784 1.00 47.22 124 LYS A CA 1
ATOM 952 C C . LYS A 1 124 ? 60.650 -27.236 -64.463 1.00 47.22 124 LYS A C 1
ATOM 954 O O . LYS A 1 124 ? 60.937 -26.082 -64.789 1.00 47.22 124 LYS A O 1
ATOM 959 N N . PRO A 1 125 ? 61.452 -28.267 -64.795 1.00 63.78 125 PRO A N 1
ATOM 960 C CA . PRO A 1 125 ? 61.138 -29.695 -64.928 1.00 63.78 125 PRO A CA 1
ATOM 961 C C . PRO A 1 125 ? 61.882 -30.639 -63.973 1.00 63.78 125 PRO A C 1
ATOM 963 O O . PRO A 1 125 ? 62.947 -30.262 -63.439 1.00 63.78 125 PRO A O 1
#

Secondary structure (DSSP, 8-state):
-TTSHHHHHHHHHTTTSS-------------------------------------------TTHHHHHHHHHHHHHHHHHHHHHHHHHHHHHHHS-----------------PPP----------

Organism: Tanacetum cinerariifolium (NCBI:txid118510)

Radius of gyration: 41.15 Å; chains: 1; bounding box: 83×45×122 Å

Foldseek 3Di:
DCPDPVNVQVVCVVVPNHPPPDPPPPPPDDPDPPDPPDDDDDDDDDDDDDDPPDPPVPPPVPPPVVVVVVVVVVVVVVVVVVVVVVVVVVVCVVDPVPPDPPPCPDPPPPPPDDDPPDDDDDDDD

pLDDT: mean 70.16, std 16.71, range [36.97, 96.12]